Protein AF-A0A6G1RCM1-F1 (afdb_monomer_lite)

Structure (mmCIF, N/CA/C/O backbone):
data_AF-A0A6G1RCM1-F1
#
_entry.id   AF-A0A6G1RCM1-F1
#
loop_
_atom_site.group_PDB
_atom_site.id
_atom_site.type_symbol
_atom_site.label_atom_id
_atom_site.label_alt_id
_atom_site.label_comp_id
_atom_site.label_asym_id
_atom_site.label_entity_id
_atom_site.label_seq_id
_atom_site.pdbx_PDB_ins_code
_atom_site.Cartn_x
_atom_site.Cartn_y
_atom_site.Cartn_z
_atom_site.occupancy
_atom_site.B_iso_or_equiv
_atom_site.auth_seq_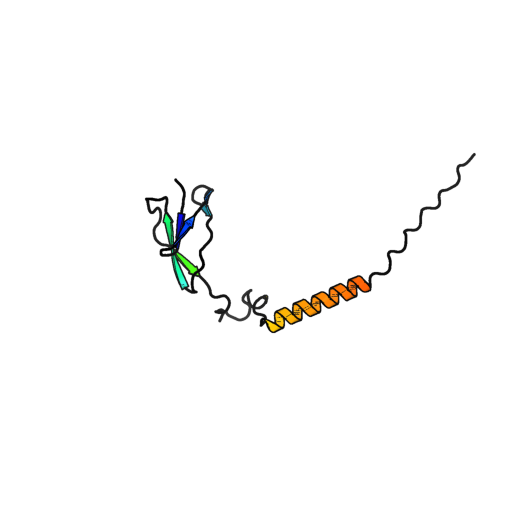id
_atom_site.auth_comp_id
_atom_site.auth_asym_id
_atom_site.auth_atom_id
_atom_site.pdbx_PDB_model_num
ATOM 1 N N . GLY A 1 1 ? -13.419 16.034 -7.489 1.00 68.00 1 GLY A N 1
ATOM 2 C CA . GLY A 1 1 ? -13.195 14.641 -7.919 1.00 68.00 1 GLY A CA 1
ATOM 3 C C . GLY A 1 1 ? -12.587 13.865 -6.772 1.00 68.00 1 GLY A C 1
ATOM 4 O O . GLY A 1 1 ? -11.992 14.492 -5.901 1.00 68.00 1 GLY A O 1
ATOM 5 N N . ALA A 1 2 ? -12.770 12.546 -6.735 1.00 90.38 2 ALA A N 1
ATOM 6 C CA . ALA A 1 2 ? -12.115 11.702 -5.738 1.00 90.38 2 ALA A CA 1
ATOM 7 C C . ALA A 1 2 ? -10.614 11.603 -6.052 1.00 90.38 2 ALA A C 1
ATOM 9 O O . ALA A 1 2 ? -10.241 11.379 -7.205 1.00 90.38 2 ALA A O 1
ATOM 10 N N . TYR A 1 3 ? -9.764 11.793 -5.043 1.00 96.12 3 TYR A N 1
ATOM 11 C CA . TYR A 1 3 ? -8.324 11.612 -5.195 1.00 96.12 3 TYR A CA 1
ATOM 12 C C . TYR A 1 3 ? -7.964 10.134 -5.038 1.00 96.12 3 TYR A C 1
ATOM 14 O O . TYR A 1 3 ? -8.573 9.400 -4.258 1.00 96.12 3 TYR A O 1
ATOM 22 N N . SER A 1 4 ? -6.937 9.705 -5.759 1.00 96.56 4 SER A N 1
ATOM 23 C CA . SER A 1 4 ? -6.352 8.373 -5.639 1.00 96.56 4 SER A CA 1
ATOM 24 C C . SER A 1 4 ? -4.834 8.473 -5.661 1.00 96.56 4 SER A C 1
ATOM 26 O O . SER A 1 4 ? -4.283 9.226 -6.468 1.00 96.56 4 SER A O 1
ATOM 28 N N . CYS A 1 5 ? -4.165 7.681 -4.833 1.00 96.69 5 CYS A N 1
ATOM 29 C CA . CYS A 1 5 ? -2.726 7.470 -4.935 1.00 96.69 5 CYS A CA 1
ATOM 30 C C . CYS A 1 5 ? -2.473 6.176 -5.712 1.00 96.69 5 CYS A C 1
ATOM 32 O O . CYS A 1 5 ? -3.173 5.186 -5.514 1.00 96.69 5 CYS A O 1
ATOM 34 N N . LEU A 1 6 ? -1.499 6.180 -6.613 1.00 96.25 6 LEU A N 1
ATOM 35 C CA . LEU A 1 6 ? -1.036 4.991 -7.313 1.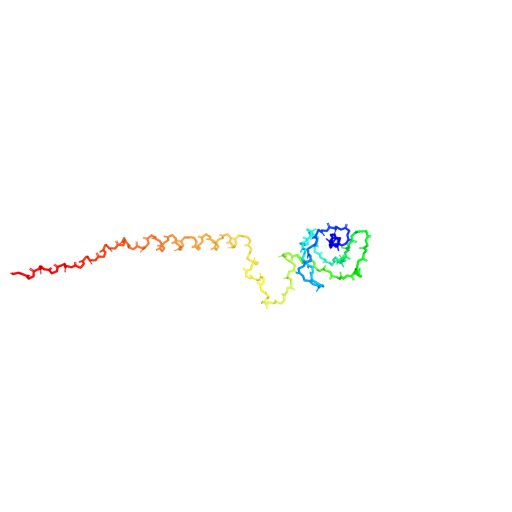00 96.25 6 LEU A CA 1
ATOM 36 C C . LEU A 1 6 ? 0.343 4.619 -6.794 1.00 96.25 6 LEU A C 1
ATOM 38 O O . LEU A 1 6 ? 1.252 5.439 -6.872 1.00 96.25 6 LEU A O 1
ATOM 42 N N . PHE A 1 7 ? 0.480 3.392 -6.307 1.00 96.94 7 PHE A N 1
ATOM 43 C CA . PHE A 1 7 ? 1.757 2.759 -6.004 1.00 96.94 7 PHE A CA 1
ATOM 44 C C . PHE A 1 7 ? 2.043 1.778 -7.144 1.00 96.94 7 PHE A C 1
ATOM 46 O O . PHE A 1 7 ? 1.352 0.767 -7.282 1.00 96.94 7 PHE A O 1
ATOM 53 N N . ASP A 1 8 ? 2.981 2.129 -8.023 1.00 93.75 8 ASP A N 1
ATOM 54 C CA . ASP A 1 8 ? 3.238 1.467 -9.306 1.00 93.75 8 ASP A CA 1
ATOM 55 C C . ASP A 1 8 ? 1.988 1.354 -10.191 1.00 93.75 8 ASP A C 1
ATOM 57 O O . ASP A 1 8 ? 1.649 2.283 -10.928 1.00 93.75 8 ASP A O 1
ATOM 61 N N . ARG A 1 9 ? 1.296 0.210 -10.127 1.00 89.81 9 ARG A N 1
ATOM 62 C CA . ARG A 1 9 ? 0.066 -0.087 -10.881 1.00 89.81 9 ARG A CA 1
ATOM 63 C C . ARG A 1 9 ? -1.165 -0.256 -9.986 1.00 89.81 9 ARG A C 1
ATOM 65 O O . ARG A 1 9 ? -2.256 -0.477 -10.503 1.00 89.81 9 ARG A O 1
ATOM 72 N N . VAL A 1 10 ? -1.008 -0.147 -8.667 1.00 95.19 10 VAL A N 1
ATOM 73 C CA . VAL A 1 10 ? -2.079 -0.355 -7.686 1.00 95.19 10 VAL A CA 1
ATOM 74 C C . VAL A 1 10 ? -2.649 0.992 -7.257 1.00 95.19 10 VAL A C 1
ATOM 76 O O . VAL A 1 10 ? -1.933 1.837 -6.724 1.00 95.19 10 VAL A O 1
ATOM 79 N N . SER A 1 11 ? -3.946 1.197 -7.489 1.00 95.31 11 SER A N 1
ATOM 80 C CA . SER A 1 11 ? -4.654 2.413 -7.084 1.00 95.31 11 SER A CA 1
ATOM 81 C C . SER A 1 11 ? -5.300 2.236 -5.713 1.00 95.31 11 SER A C 1
ATOM 83 O O . SER A 1 11 ? -5.997 1.251 -5.475 1.00 95.31 11 SER A O 1
ATOM 85 N N . VAL A 1 12 ? -5.092 3.209 -4.828 1.00 97.00 12 VAL A N 1
ATOM 86 C CA . VAL A 1 12 ? -5.735 3.289 -3.515 1.00 97.00 12 VAL A CA 1
ATOM 87 C C . VAL A 1 12 ? -6.483 4.616 -3.363 1.00 97.00 12 VAL A C 1
ATOM 89 O O . VAL A 1 12 ? -6.033 5.647 -3.880 1.00 97.00 12 VAL A O 1
ATOM 92 N N . PRO A 1 13 ? -7.625 4.631 -2.656 1.00 96.75 13 PRO A N 1
ATOM 93 C CA . PRO A 1 13 ? -8.358 5.863 -2.396 1.00 96.75 13 PRO A CA 1
ATOM 94 C C . PRO A 1 13 ? -7.536 6.820 -1.522 1.00 96.75 13 PRO A C 1
ATOM 96 O O . PRO A 1 13 ? -6.858 6.402 -0.580 1.00 96.75 13 PRO A O 1
ATOM 99 N N . ALA A 1 14 ? -7.622 8.117 -1.820 1.00 96.94 14 ALA A N 1
ATOM 100 C CA . ALA A 1 14 ? -6.973 9.172 -1.055 1.00 96.94 14 ALA A CA 1
ATOM 101 C C . ALA A 1 14 ? -7.980 10.254 -0.639 1.00 96.94 14 ALA A C 1
ATOM 103 O O . ALA A 1 14 ? -8.850 10.658 -1.410 1.00 96.94 14 ALA A O 1
ATOM 104 N N . ALA A 1 15 ? -7.843 10.746 0.590 1.00 96.12 15 ALA A N 1
ATOM 105 C CA . ALA A 1 15 ? -8.656 11.826 1.135 1.00 96.12 15 ALA A CA 1
ATOM 106 C C . ALA A 1 15 ? -7.840 13.121 1.212 1.00 96.12 15 ALA A C 1
ATOM 108 O O . ALA A 1 15 ? -6.712 13.113 1.704 1.00 96.12 15 ALA A O 1
ATOM 109 N N . LEU A 1 16 ? -8.420 14.236 0.763 1.00 95.31 16 LEU A N 1
ATOM 110 C CA . LEU A 1 16 ? -7.841 15.567 0.945 1.00 95.31 16 LEU A CA 1
ATOM 111 C C . LEU A 1 16 ? -8.058 16.013 2.388 1.00 95.31 16 LEU A C 1
ATOM 113 O O . LEU A 1 16 ? -9.193 16.194 2.816 1.00 95.31 16 LEU A O 1
ATOM 117 N N . VAL A 1 17 ? -6.964 16.163 3.130 1.00 96.75 17 VAL A N 1
ATOM 118 C CA . VAL A 1 17 ? -6.999 16.624 4.524 1.00 96.75 17 VAL A CA 1
ATOM 119 C C . VAL A 1 17 ? -6.936 18.148 4.557 1.00 96.75 17 VAL A C 1
ATOM 121 O O . VAL A 1 17 ? -7.695 18.788 5.277 1.00 96.75 17 VAL A O 1
ATOM 124 N N . GLN A 1 18 ? -6.042 18.720 3.750 1.00 96.19 18 GLN A N 1
ATOM 125 C CA . GLN A 1 18 ? -5.827 20.157 3.575 1.00 96.19 18 GLN A CA 1
ATOM 126 C C . GLN A 1 18 ? -5.341 20.421 2.141 1.00 96.19 18 GLN A C 1
ATOM 128 O O . GLN A 1 18 ? -4.913 19.477 1.470 1.00 96.19 18 GLN A O 1
ATOM 133 N N . PRO A 1 19 ? -5.371 21.669 1.640 1.00 93.00 19 PRO A N 1
ATOM 134 C CA . PRO A 1 19 ? -4.787 22.000 0.343 1.00 93.00 19 PRO A CA 1
ATOM 135 C C . PRO A 1 19 ? -3.338 21.500 0.234 1.00 93.00 19 PRO A C 1
ATOM 137 O O . PRO A 1 19 ? -2.483 21.868 1.031 1.00 93.00 19 PRO A O 1
ATOM 140 N N . GLY A 1 20 ? -3.074 20.621 -0.736 1.00 91.50 20 GLY A N 1
ATOM 141 C CA . GLY A 1 20 ? -1.754 20.011 -0.941 1.00 91.50 20 GLY A CA 1
ATOM 142 C C . GLY A 1 20 ? -1.434 18.794 -0.061 1.00 91.50 20 GLY A C 1
ATOM 143 O O . GLY A 1 20 ? -0.397 18.173 -0.269 1.00 91.50 20 GLY A O 1
ATOM 144 N N . VAL A 1 21 ? -2.314 18.401 0.868 1.00 95.75 21 VAL A N 1
ATOM 145 C CA . VAL A 1 21 ? -2.093 17.269 1.783 1.00 95.75 21 VAL A CA 1
ATOM 146 C C . VAL A 1 21 ? -3.141 16.180 1.562 1.00 95.75 21 VAL A C 1
ATOM 148 O O . VAL A 1 21 ? -4.328 16.362 1.850 1.00 95.75 21 VAL A O 1
ATOM 151 N N . LEU A 1 22 ? -2.686 15.014 1.095 1.00 96.50 22 LEU A N 1
ATOM 152 C CA . LEU A 1 22 ? -3.506 13.817 0.909 1.00 96.50 22 LEU A CA 1
ATOM 153 C C . LEU A 1 22 ? -3.162 12.748 1.947 1.00 96.50 22 LEU A C 1
ATOM 155 O O . LEU A 1 22 ? -1.995 12.504 2.240 1.00 96.50 22 LEU A O 1
ATOM 159 N N . ARG A 1 23 ? -4.189 12.061 2.450 1.00 97.25 23 ARG A N 1
ATOM 160 C CA . ARG A 1 23 ? -4.059 10.856 3.273 1.00 97.25 23 ARG A CA 1
ATOM 161 C C . ARG A 1 23 ? -4.482 9.638 2.462 1.00 97.25 23 ARG A C 1
ATOM 163 O O . ARG A 1 23 ? -5.591 9.614 1.933 1.00 97.25 23 ARG A O 1
ATOM 170 N N . CYS A 1 24 ? -3.634 8.619 2.416 1.00 96.50 24 CYS A N 1
ATOM 171 C CA . CYS A 1 24 ? -3.931 7.310 1.837 1.00 96.50 24 CYS A CA 1
ATOM 172 C C . CYS A 1 24 ? -3.232 6.216 2.653 1.00 96.50 24 CYS A C 1
ATOM 174 O O . CYS A 1 24 ? -2.373 6.517 3.483 1.00 96.50 24 CYS A O 1
ATOM 176 N N . TYR A 1 25 ? -3.605 4.963 2.413 1.00 96.56 25 TYR A N 1
ATOM 177 C CA . TYR A 1 25 ? -2.946 3.801 3.000 1.00 96.56 25 TYR A CA 1
ATOM 178 C C . TYR A 1 25 ? -2.245 3.033 1.890 1.00 96.56 25 TYR A C 1
ATOM 180 O O . TYR A 1 25 ? -2.862 2.736 0.865 1.00 96.56 25 TYR A O 1
ATOM 188 N N . CYS A 1 26 ? -0.956 2.760 2.075 1.00 94.94 26 CYS A N 1
ATOM 189 C CA . CYS A 1 26 ? -0.194 1.992 1.105 1.00 94.94 26 CYS A CA 1
ATOM 190 C C . CYS A 1 26 ? -0.720 0.545 1.027 1.00 94.94 26 CYS A C 1
ATOM 192 O O . CYS A 1 26 ? -1.094 -0.031 2.054 1.00 94.94 26 CYS A O 1
ATOM 194 N N . PRO A 1 27 ? -0.787 -0.046 -0.179 1.00 95.94 27 PRO A N 1
ATOM 195 C CA . PRO A 1 27 ? -1.096 -1.461 -0.333 1.00 95.94 27 PRO A CA 1
ATOM 196 C C . PRO A 1 27 ? 0.089 -2.342 0.115 1.00 95.94 27 PRO A C 1
ATOM 198 O O . PRO A 1 27 ? 1.214 -1.853 0.229 1.00 95.94 27 PRO A O 1
ATOM 201 N N . PRO A 1 28 ? -0.126 -3.650 0.336 1.00 93.19 28 PRO A N 1
ATOM 202 C CA . PRO A 1 28 ? 0.967 -4.604 0.509 1.00 93.19 28 PRO A CA 1
ATOM 203 C C . PRO A 1 28 ? 1.888 -4.635 -0.722 1.00 93.19 28 PRO A C 1
ATOM 205 O O . PRO A 1 28 ? 1.405 -4.663 -1.855 1.00 93.19 28 PRO A O 1
ATOM 208 N N . HIS A 1 29 ? 3.202 -4.648 -0.498 1.00 91.50 29 HIS A N 1
ATOM 209 C CA . HIS A 1 29 ? 4.230 -4.684 -1.539 1.00 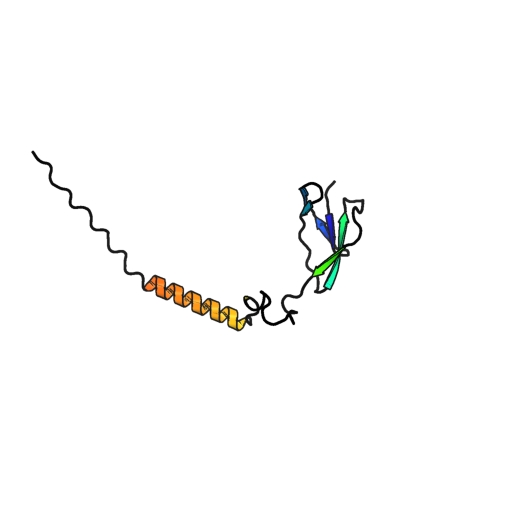91.50 29 HIS A CA 1
ATOM 210 C C . HIS A 1 29 ? 5.493 -5.373 -0.996 1.00 91.50 29 HIS A C 1
ATOM 212 O O . HIS A 1 29 ? 5.757 -5.320 0.208 1.00 91.50 29 HIS A O 1
ATOM 218 N N . GLU A 1 30 ? 6.273 -6.003 -1.874 1.00 89.12 30 GLU A N 1
ATOM 219 C CA . GLU A 1 30 ? 7.588 -6.559 -1.531 1.00 89.12 30 GLU A CA 1
ATOM 220 C C . GLU A 1 30 ? 8.569 -5.454 -1.105 1.00 89.12 30 GLU A C 1
ATOM 222 O O . GLU A 1 30 ? 8.379 -4.274 -1.413 1.00 89.12 30 GLU A O 1
ATOM 227 N N . ALA A 1 31 ? 9.646 -5.805 -0.402 1.00 90.94 31 ALA A N 1
ATOM 228 C CA . ALA A 1 31 ? 10.661 -4.811 -0.060 1.00 90.94 31 ALA A CA 1
ATOM 229 C C . ALA A 1 31 ? 11.311 -4.228 -1.328 1.00 90.94 31 ALA A C 1
ATOM 231 O O . ALA A 1 31 ? 11.701 -4.963 -2.233 1.00 90.94 31 ALA A O 1
ATOM 232 N N . GLY A 1 32 ? 11.421 -2.902 -1.398 1.00 92.31 32 GLY A N 1
ATOM 233 C CA . GLY A 1 32 ? 11.901 -2.195 -2.582 1.00 92.31 32 GLY A CA 1
ATOM 234 C C . GLY A 1 32 ? 11.330 -0.786 -2.706 1.00 92.31 32 GLY A C 1
ATOM 235 O O . GLY A 1 32 ? 10.710 -0.263 -1.784 1.00 92.31 32 GLY A O 1
ATOM 236 N N . VAL A 1 33 ? 11.543 -0.155 -3.860 1.00 95.19 33 VAL A N 1
ATOM 237 C CA . VAL A 1 33 ? 11.038 1.193 -4.150 1.00 95.19 33 VAL A CA 1
ATOM 238 C C . VAL A 1 33 ? 9.913 1.106 -5.177 1.00 95.19 33 VAL A C 1
ATOM 240 O O . VAL A 1 33 ? 10.130 0.619 -6.283 1.00 95.19 33 VAL A O 1
ATOM 243 N N . ALA A 1 34 ? 8.740 1.616 -4.814 1.00 96.06 34 ALA A N 1
ATOM 244 C CA . ALA A 1 34 ? 7.577 1.770 -5.679 1.00 96.06 34 ALA A CA 1
ATOM 245 C C . ALA A 1 34 ? 7.474 3.205 -6.217 1.00 96.06 34 ALA A C 1
ATOM 247 O O . ALA A 1 34 ? 7.847 4.172 -5.546 1.00 96.06 34 ALA A O 1
ATOM 248 N N . ALA A 1 35 ? 6.916 3.371 -7.412 1.00 96.81 35 ALA A N 1
ATOM 249 C CA . ALA A 1 35 ? 6.604 4.675 -7.981 1.00 96.81 35 ALA A CA 1
ATOM 250 C C . ALA A 1 35 ? 5.248 5.186 -7.462 1.00 96.81 35 ALA A C 1
ATOM 252 O O . ALA A 1 35 ? 4.192 4.737 -7.908 1.00 96.81 35 ALA A O 1
ATOM 253 N N . LEU A 1 36 ? 5.267 6.168 -6.560 1.00 97.38 36 LEU A N 1
ATOM 254 C CA . LEU A 1 36 ? 4.083 6.852 -6.044 1.00 97.38 36 LEU A CA 1
ATOM 255 C C . LEU A 1 36 ? 3.645 7.990 -6.972 1.00 97.38 36 LEU A C 1
ATOM 257 O O . LEU A 1 36 ? 4.436 8.864 -7.332 1.00 97.38 36 LEU A O 1
ATOM 261 N N . ARG A 1 37 ? 2.360 8.018 -7.325 1.00 96.88 37 ARG A N 1
ATOM 262 C CA . ARG A 1 37 ? 1.724 9.114 -8.066 1.00 96.88 37 ARG A CA 1
ATOM 263 C C . ARG A 1 37 ? 0.390 9.499 -7.448 1.00 96.88 37 ARG A C 1
ATOM 265 O O . ARG A 1 37 ? -0.303 8.665 -6.880 1.00 96.88 37 ARG A O 1
ATOM 272 N N . VAL A 1 38 ? -0.009 10.750 -7.628 1.00 96.62 38 VAL A N 1
ATOM 273 C CA . VAL A 1 38 ? -1.331 11.255 -7.260 1.00 96.62 38 VAL A CA 1
ATOM 274 C C . VAL A 1 38 ? -2.151 11.455 -8.526 1.00 96.62 38 VAL A C 1
ATOM 276 O O . VAL A 1 38 ? -1.690 12.066 -9.490 1.00 96.62 38 VAL A O 1
ATOM 279 N N . ALA A 1 39 ? -3.392 10.987 -8.507 1.00 95.31 39 ALA A N 1
ATOM 280 C CA . ALA A 1 39 ? -4.357 11.168 -9.577 1.00 95.31 39 ALA A CA 1
ATOM 281 C C . ALA A 1 39 ? -5.704 11.657 -9.030 1.00 95.31 39 ALA A C 1
ATOM 283 O O . ALA A 1 39 ? -6.060 11.438 -7.873 1.00 95.31 39 ALA A O 1
ATOM 284 N N . CYS A 1 40 ? -6.459 12.318 -9.896 1.00 93.56 40 CYS A N 1
ATOM 285 C CA . CYS A 1 40 ? -7.883 12.576 -9.743 1.00 93.56 40 CYS A CA 1
ATOM 286 C C . CYS A 1 40 ? -8.510 12.046 -11.035 1.00 93.56 40 CYS A C 1
ATOM 288 O O . CYS A 1 40 ? -8.500 12.764 -12.043 1.00 93.56 40 CYS A O 1
ATOM 290 N N . PRO A 1 41 ? -8.910 10.757 -11.065 1.00 86.12 41 PRO A N 1
ATOM 291 C CA . PRO A 1 41 ? -9.309 10.084 -12.290 1.00 86.12 41 PRO A CA 1
ATOM 292 C C . PRO A 1 41 ? -10.345 10.889 -13.085 1.00 86.12 41 PRO A C 1
ATOM 294 O O . PRO A 1 41 ? -11.285 11.427 -12.494 1.00 86.12 41 PRO A O 1
ATOM 297 N N . PRO A 1 42 ? -10.166 11.000 -14.415 1.00 86.50 42 PRO A N 1
ATOM 298 C CA . PRO A 1 42 ? -9.204 10.261 -15.249 1.00 86.50 42 PRO A CA 1
ATOM 299 C C . PRO A 1 42 ? -7.794 10.888 -15.364 1.00 86.50 42 PRO A C 1
ATOM 301 O O . PRO A 1 42 ? -6.978 10.412 -16.148 1.00 86.50 42 PRO A O 1
ATOM 304 N N . ARG A 1 43 ? -7.474 11.957 -14.620 1.00 90.31 43 ARG A N 1
ATOM 305 C CA . ARG A 1 43 ? -6.229 12.729 -14.786 1.00 90.31 43 ARG A CA 1
ATOM 306 C C . ARG A 1 43 ? -5.144 12.354 -13.768 1.00 90.31 43 ARG A C 1
ATOM 308 O O . ARG A 1 43 ? -5.396 12.312 -12.565 1.00 90.31 43 ARG A O 1
ATOM 315 N N . MET A 1 44 ? -3.904 12.204 -14.241 1.00 92.50 44 MET A N 1
ATOM 316 C CA . MET A 1 44 ? -2.709 12.154 -13.387 1.00 92.50 44 MET A CA 1
ATOM 317 C C . MET A 1 44 ? -2.319 13.571 -12.944 1.00 92.50 44 MET A C 1
ATOM 319 O O . MET A 1 44 ? -2.189 14.464 -13.783 1.00 92.50 44 MET A O 1
ATOM 323 N N . LEU A 1 45 ? -2.161 13.790 -11.639 1.00 92.56 45 LEU A N 1
ATOM 324 C CA . LEU A 1 45 ? -1.886 15.111 -11.063 1.00 92.56 45 LEU A CA 1
ATOM 325 C C . LEU A 1 45 ? -0.407 15.339 -10.745 1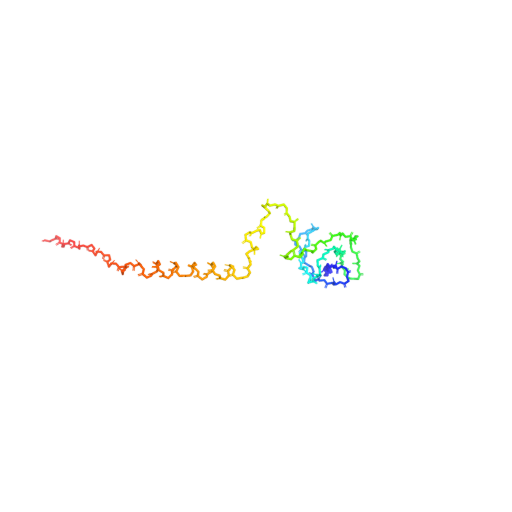.00 92.56 45 LEU A C 1
ATOM 327 O O . LEU A 1 45 ? 0.029 16.486 -10.766 1.00 92.56 45 LEU A O 1
ATOM 331 N N . SER A 1 46 ? 0.356 14.281 -10.459 1.00 93.62 46 SER A N 1
ATOM 332 C CA . SER A 1 46 ? 1.776 14.389 -10.107 1.00 93.62 46 SER A CA 1
ATOM 333 C C . SER A 1 46 ? 2.682 13.565 -11.022 1.00 93.62 46 SER A C 1
ATOM 335 O O . SER A 1 46 ? 2.265 12.574 -11.628 1.00 93.62 46 SER A O 1
ATOM 337 N N . ALA A 1 47 ? 3.961 13.947 -11.062 1.00 94.31 47 ALA A N 1
ATOM 338 C CA . ALA A 1 47 ? 5.029 13.057 -11.504 1.00 94.31 47 ALA A CA 1
ATOM 339 C C . ALA A 1 47 ? 5.191 11.872 -10.530 1.00 94.31 47 ALA A C 1
ATOM 341 O O . ALA A 1 47 ? 4.620 11.869 -9.434 1.00 94.31 47 ALA A O 1
ATOM 342 N N . ALA A 1 48 ? 5.963 10.866 -10.946 1.00 95.19 48 ALA A N 1
ATOM 343 C CA . ALA A 1 48 ? 6.340 9.758 -10.077 1.00 95.19 48 ALA A CA 1
ATOM 344 C C . ALA A 1 48 ? 7.342 10.219 -9.014 1.00 95.19 48 ALA A C 1
ATOM 346 O O . ALA A 1 48 ? 8.351 10.837 -9.348 1.00 95.19 48 ALA A O 1
ATOM 347 N N . ALA A 1 49 ? 7.070 9.875 -7.760 1.00 96.44 49 ALA A N 1
ATOM 348 C CA . ALA A 1 49 ? 7.987 10.010 -6.638 1.00 96.44 49 ALA A CA 1
ATOM 349 C C . ALA A 1 49 ? 8.349 8.615 -6.099 1.00 96.44 49 ALA A C 1
ATOM 351 O O . ALA A 1 49 ? 7.500 7.724 -6.122 1.00 96.44 49 ALA A O 1
ATOM 352 N N . PRO A 1 50 ? 9.581 8.387 -5.622 1.00 96.56 50 PRO A N 1
ATOM 353 C CA . PRO A 1 50 ? 9.951 7.112 -5.020 1.00 96.56 50 PRO A CA 1
ATOM 354 C C . PRO A 1 50 ? 9.272 6.930 -3.654 1.00 96.56 50 PRO A C 1
ATOM 356 O O . PRO A 1 50 ? 9.242 7.852 -2.840 1.00 96.56 50 PRO A O 1
ATOM 359 N N . PHE A 1 51 ? 8.757 5.731 -3.392 1.00 96.31 51 PHE A N 1
ATOM 360 C CA . PHE A 1 51 ? 8.209 5.311 -2.104 1.00 96.31 51 PHE A CA 1
ATOM 361 C C . PHE A 1 51 ? 8.846 3.987 -1.679 1.00 96.31 51 PHE A C 1
ATOM 363 O O . PHE A 1 51 ? 8.776 3.005 -2.410 1.00 96.31 51 PHE A O 1
ATOM 370 N N . GLU A 1 52 ? 9.474 3.947 -0.507 1.00 96.31 52 GLU A N 1
ATOM 371 C CA . GLU A 1 52 ? 10.236 2.784 -0.046 1.00 96.31 52 GLU A CA 1
ATOM 372 C C . GLU A 1 52 ? 9.390 1.857 0.840 1.00 96.31 52 GLU A C 1
ATOM 374 O O . GLU A 1 52 ? 8.873 2.264 1.881 1.00 96.31 52 GLU A O 1
ATOM 379 N N . TYR A 1 53 ? 9.305 0.587 0.451 1.00 93.94 53 TYR A N 1
ATOM 380 C CA . TYR A 1 53 ? 8.830 -0.517 1.276 1.00 93.94 53 TYR A CA 1
ATOM 381 C C . TYR A 1 53 ? 10.026 -1.237 1.891 1.00 93.94 53 TYR A C 1
ATOM 383 O O . TYR A 1 53 ? 10.897 -1.741 1.182 1.00 93.94 53 TYR A O 1
ATOM 391 N N . ARG A 1 54 ? 10.063 -1.321 3.221 1.00 87.75 54 ARG A N 1
ATOM 392 C CA . ARG A 1 54 ? 11.141 -1.999 3.951 1.00 87.75 54 ARG A CA 1
ATOM 393 C C . ARG A 1 54 ? 10.677 -3.351 4.473 1.00 87.75 54 ARG A C 1
ATOM 395 O O . ARG A 1 54 ? 9.608 -3.454 5.073 1.00 87.75 54 ARG A O 1
ATOM 402 N N . ALA A 1 55 ? 11.504 -4.380 4.282 1.00 80.25 55 ALA A N 1
ATOM 403 C CA . ALA A 1 55 ? 11.290 -5.682 4.905 1.00 80.25 55 ALA A CA 1
ATOM 404 C C . ALA A 1 55 ? 11.386 -5.562 6.431 1.00 80.25 55 ALA A C 1
ATOM 406 O O . ALA A 1 55 ? 12.265 -4.876 6.953 1.00 80.25 55 ALA A O 1
ATOM 407 N N . ARG A 1 56 ? 10.542 -6.309 7.150 1.00 67.38 56 ARG A N 1
ATOM 408 C CA . ARG A 1 56 ? 10.551 -6.357 8.624 1.00 67.38 56 ARG A CA 1
ATOM 409 C C . ARG A 1 56 ? 11.798 -7.035 9.224 1.00 67.38 56 ARG A C 1
ATOM 411 O O . ARG A 1 56 ? 11.956 -6.982 10.433 1.00 67.38 56 ARG A O 1
ATOM 418 N N . GLY A 1 57 ? 12.676 -7.630 8.408 1.00 56.97 57 GLY A N 1
ATOM 419 C CA . GLY A 1 57 ? 13.890 -8.337 8.855 1.00 56.97 57 GLY A CA 1
ATOM 420 C C . GLY A 1 57 ? 15.173 -7.997 8.085 1.00 56.97 57 GLY A C 1
ATOM 421 O O . GLY A 1 57 ? 16.176 -8.676 8.252 1.00 56.97 57 GLY A O 1
ATOM 422 N N . GLY A 1 58 ? 15.158 -6.971 7.227 1.00 50.28 58 GLY A N 1
ATOM 423 C CA . GLY A 1 58 ? 16.312 -6.579 6.401 1.00 50.28 58 GLY A CA 1
ATOM 424 C C . GLY A 1 58 ? 17.229 -5.534 7.042 1.00 50.28 58 GLY A C 1
ATOM 425 O O . GLY A 1 58 ? 17.997 -4.885 6.336 1.00 50.28 58 GLY A O 1
ATOM 426 N N . ALA A 1 59 ? 17.123 -5.308 8.352 1.00 49.47 59 ALA A N 1
ATOM 427 C CA . ALA A 1 59 ? 17.999 -4.388 9.061 1.00 49.47 59 ALA A CA 1
ATOM 428 C C . ALA A 1 59 ? 19.352 -5.056 9.354 1.00 49.47 59 ALA A C 1
ATOM 430 O O . ALA A 1 59 ? 19.649 -5.417 10.483 1.00 49.47 59 ALA A O 1
ATOM 431 N N . THR A 1 60 ? 20.234 -5.113 8.357 1.00 51.41 60 THR A N 1
ATOM 432 C CA . THR A 1 60 ? 21.670 -4.895 8.605 1.00 51.41 60 THR A CA 1
ATOM 433 C C . THR A 1 60 ? 21.902 -3.394 8.809 1.00 51.41 60 THR A C 1
ATOM 435 O O . THR A 1 60 ? 22.607 -2.742 8.041 1.00 51.41 60 THR A O 1
ATOM 438 N N . GLY A 1 61 ? 21.203 -2.810 9.786 1.00 51.06 61 GLY A N 1
ATOM 439 C CA . GLY A 1 61 ? 21.448 -1.448 10.246 1.00 51.06 61 GLY A CA 1
ATOM 440 C C . GLY A 1 61 ? 22.585 -1.443 11.272 1.00 51.06 61 GLY A C 1
ATOM 441 O O . GLY A 1 61 ? 22.859 -2.481 11.874 1.00 51.06 61 GLY A O 1
ATOM 442 N N . PRO A 1 62 ? 23.270 -0.306 11.476 1.00 50.38 62 PR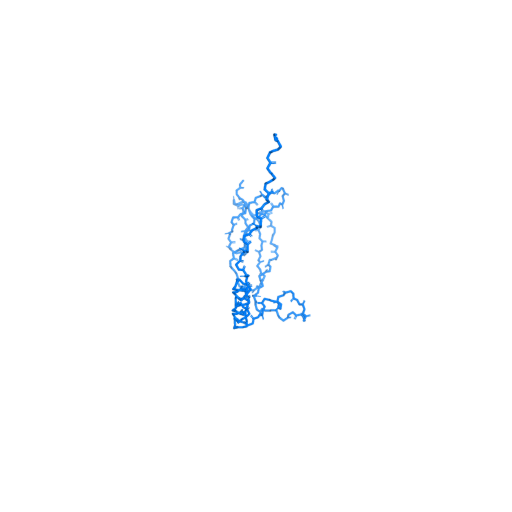O A N 1
ATOM 443 C CA . PRO A 1 62 ? 24.281 -0.191 12.523 1.00 50.38 62 PRO A CA 1
ATOM 444 C C . PRO A 1 62 ? 23.676 -0.520 13.902 1.00 50.38 62 PRO A C 1
ATOM 446 O O . PRO A 1 62 ? 22.480 -0.285 14.108 1.00 50.38 62 PRO A O 1
ATOM 449 N N . PRO A 1 63 ? 24.485 -1.042 14.846 1.00 46.91 63 PRO A N 1
ATOM 450 C CA . PRO A 1 63 ? 24.009 -1.406 16.179 1.00 46.91 63 PRO A CA 1
ATOM 451 C C . PRO A 1 63 ? 23.364 -0.183 16.847 1.00 46.91 63 PRO A C 1
ATOM 453 O O . PRO A 1 63 ? 23.998 0.869 16.944 1.00 46.91 63 PRO A O 1
ATOM 456 N N . GLY A 1 64 ? 22.102 -0.305 17.276 1.00 51.22 64 GLY A N 1
ATOM 457 C CA . GLY A 1 64 ? 21.366 0.767 17.958 1.00 51.22 64 GLY A CA 1
ATOM 458 C C . GLY A 1 64 ? 20.220 1.416 17.173 1.00 51.22 64 GLY A C 1
ATOM 459 O O . GLY A 1 64 ? 19.688 2.436 17.616 1.00 51.22 64 GLY A O 1
ATOM 460 N N . SER A 1 65 ? 19.799 0.860 16.032 1.00 53.66 65 SER A N 1
ATOM 461 C CA . SER A 1 65 ? 18.555 1.307 15.394 1.00 53.66 65 SER A CA 1
ATOM 462 C C . SER A 1 65 ? 17.335 0.779 16.165 1.00 53.66 65 SER A C 1
ATOM 464 O O . SER A 1 65 ? 17.312 -0.357 16.624 1.00 53.66 65 SER A O 1
ATOM 466 N N . GLN A 1 66 ? 16.310 1.619 16.300 1.00 52.56 66 GLN A N 1
ATOM 467 C CA . GLN A 1 66 ? 15.081 1.456 17.096 1.00 52.56 66 GLN A CA 1
ATOM 468 C C . GLN A 1 66 ? 14.347 0.094 16.987 1.00 52.56 66 GLN A C 1
ATOM 470 O O . GLN A 1 66 ? 13.455 -0.180 17.788 1.00 52.56 66 GLN A O 1
ATOM 475 N N . LEU A 1 67 ? 14.689 -0.749 16.008 1.00 52.34 67 LEU A N 1
ATOM 476 C CA . LEU A 1 67 ? 14.074 -2.053 15.769 1.00 52.34 67 LEU A CA 1
ATOM 477 C C . LEU A 1 67 ? 14.686 -3.212 16.564 1.00 52.34 67 LEU A C 1
ATOM 479 O O . LEU A 1 67 ? 14.020 -4.239 16.648 1.00 52.34 67 LEU A O 1
ATOM 483 N N . ASP A 1 68 ? 15.858 -3.051 17.192 1.00 52.56 68 ASP A N 1
ATOM 484 C CA . ASP A 1 68 ? 16.458 -4.112 18.026 1.00 52.56 68 ASP A CA 1
ATOM 485 C C . ASP A 1 68 ? 15.534 -4.519 19.196 1.00 52.56 68 ASP A C 1
ATOM 487 O O . ASP A 1 68 ? 15.476 -5.676 19.603 1.00 52.56 68 ASP A O 1
ATOM 491 N N . TRP A 1 69 ? 14.720 -3.574 19.687 1.00 47.22 69 TRP A N 1
ATOM 492 C CA . TRP A 1 69 ? 13.676 -3.814 20.695 1.00 47.22 69 TRP A CA 1
ATOM 493 C C . TRP A 1 69 ? 12.502 -4.670 20.199 1.00 47.22 69 TRP A C 1
ATOM 495 O O . TRP A 1 69 ? 11.763 -5.220 21.013 1.00 47.22 69 TRP A O 1
ATOM 505 N N . LEU A 1 70 ? 12.287 -4.740 18.882 1.00 50.19 70 LEU A N 1
ATOM 506 C CA . LEU A 1 70 ? 11.204 -5.501 18.249 1.00 50.19 70 LEU A CA 1
ATOM 507 C C . LEU A 1 70 ? 11.710 -6.761 17.540 1.00 50.19 70 LEU A C 1
ATOM 509 O O . LEU A 1 70 ? 10.907 -7.637 17.232 1.00 50.19 70 LEU A O 1
ATOM 513 N N . SER A 1 71 ? 13.013 -6.867 17.289 1.00 55.97 71 SER A N 1
ATOM 514 C CA . SER A 1 71 ? 13.670 -8.052 16.741 1.00 55.97 71 SER A CA 1
ATOM 515 C C . SER A 1 71 ? 14.114 -9.014 17.843 1.00 55.97 71 SER A C 1
ATOM 517 O O . SER A 1 71 ? 15.207 -9.578 17.783 1.00 55.97 71 SER A O 1
ATOM 519 N N . LEU A 1 72 ? 13.281 -9.215 18.866 1.00 57.62 72 LEU A N 1
ATOM 520 C CA . LEU A 1 72 ? 13.389 -10.448 19.631 1.00 57.62 72 LEU A CA 1
ATOM 521 C C . LEU A 1 72 ? 13.017 -11.583 18.681 1.00 57.62 72 LEU A C 1
ATOM 523 O O . LEU A 1 72 ? 12.010 -11.496 17.974 1.00 57.62 72 LEU A O 1
ATOM 527 N N . ASP A 1 73 ? 13.822 -12.643 18.667 1.00 75.12 73 ASP A N 1
ATOM 528 C CA . ASP A 1 73 ? 13.390 -13.900 18.070 1.00 75.12 73 ASP A CA 1
ATOM 529 C C . ASP A 1 73 ? 11.986 -14.233 18.604 1.00 75.12 73 ASP A C 1
ATOM 531 O O . ASP A 1 73 ? 11.676 -13.966 19.771 1.00 75.12 73 ASP A O 1
ATOM 535 N N . GLU A 1 74 ? 11.108 -14.765 17.755 1.00 78.62 74 GLU A N 1
ATOM 536 C CA . GLU A 1 74 ? 9.705 -14.999 18.111 1.00 78.62 74 GLU A CA 1
ATOM 537 C C . GLU A 1 74 ? 9.573 -15.812 19.413 1.00 78.62 74 GLU A C 1
ATOM 539 O O . GLU A 1 74 ? 8.654 -15.592 20.207 1.00 78.62 74 GLU A O 1
ATOM 544 N N . THR A 1 75 ? 10.533 -16.705 19.678 1.00 79.75 75 THR A N 1
ATOM 545 C CA . THR A 1 75 ? 10.614 -17.468 20.926 1.00 79.75 75 THR A CA 1
ATOM 546 C C . THR A 1 75 ? 10.935 -16.590 22.137 1.00 79.75 75 THR A C 1
ATOM 548 O O . THR A 1 75 ? 10.284 -16.721 23.171 1.00 79.75 75 THR A O 1
ATOM 551 N N . GLN A 1 76 ? 11.866 -15.645 22.010 1.00 81.44 76 GLN A N 1
ATOM 552 C CA . GLN A 1 76 ? 12.256 -14.723 23.078 1.00 81.44 76 GLN A CA 1
ATOM 553 C C . GLN A 1 76 ? 11.123 -13.760 23.428 1.00 81.44 76 GLN A C 1
ATOM 555 O O . GLN A 1 76 ? 10.822 -13.573 24.603 1.00 81.44 76 GLN A O 1
ATOM 560 N N . PHE A 1 77 ? 10.430 -13.215 22.422 1.00 84.56 77 PHE A N 1
ATOM 561 C CA . PHE A 1 77 ? 9.272 -12.355 22.666 1.00 84.56 77 PHE A CA 1
ATOM 562 C C . PHE A 1 77 ? 8.175 -13.103 23.432 1.00 84.56 77 PHE A C 1
ATOM 564 O O . PHE A 1 77 ? 7.655 -12.596 24.426 1.00 84.56 77 PHE A O 1
ATOM 571 N N . ARG A 1 78 ? 7.859 -14.338 23.013 1.00 87.38 78 ARG A N 1
ATOM 572 C CA . ARG A 1 78 ? 6.892 -15.197 23.712 1.00 87.38 78 ARG A CA 1
ATOM 573 C C . ARG A 1 78 ? 7.290 -15.419 25.170 1.00 87.38 78 ARG A C 1
ATOM 575 O O . ARG A 1 78 ? 6.448 -15.242 26.046 1.00 87.38 78 ARG A O 1
ATOM 582 N N . LEU A 1 79 ? 8.555 -15.750 25.434 1.00 90.31 79 LEU A N 1
ATOM 583 C CA . LEU A 1 79 ? 9.060 -15.954 26.795 1.00 90.31 79 LEU A CA 1
ATOM 584 C C . LEU A 1 79 ? 8.973 -14.675 27.643 1.00 90.31 79 LEU A C 1
ATOM 586 O O . LEU A 1 79 ? 8.485 -14.733 28.768 1.00 90.31 79 LEU A O 1
ATOM 590 N N . SER A 1 80 ? 9.346 -13.512 27.099 1.00 87.81 80 SER A N 1
ATOM 591 C CA . SER A 1 80 ? 9.261 -12.231 27.819 1.00 87.81 80 SER A CA 1
ATOM 592 C C . SER A 1 80 ? 7.823 -11.815 28.151 1.00 87.81 80 SER A C 1
ATOM 594 O O . SER A 1 80 ? 7.582 -11.192 29.186 1.00 87.81 80 SER A O 1
ATOM 596 N N . ILE A 1 81 ? 6.854 -12.136 27.286 1.00 93.25 81 ILE A N 1
ATOM 597 C CA . ILE A 1 81 ? 5.433 -11.900 27.576 1.00 93.25 81 ILE A CA 1
ATOM 598 C C . ILE A 1 81 ? 4.959 -12.812 28.711 1.00 93.25 81 ILE A C 1
ATOM 600 O O . ILE A 1 81 ? 4.294 -12.326 29.623 1.00 93.25 81 ILE A O 1
ATOM 604 N N . LEU A 1 82 ? 5.325 -14.098 28.688 1.00 94.81 82 LEU A N 1
ATOM 605 C CA . LEU A 1 82 ? 4.960 -15.053 29.739 1.00 94.81 82 LEU A CA 1
ATOM 606 C C . LEU A 1 82 ? 5.508 -14.632 31.111 1.00 94.81 82 LEU A C 1
ATOM 608 O O . LEU A 1 82 ? 4.742 -14.551 32.067 1.00 94.81 82 LEU A O 1
ATOM 612 N N . GLU A 1 83 ? 6.790 -14.270 31.189 1.00 94.75 83 GLU A N 1
ATOM 613 C CA . GLU A 1 83 ? 7.433 -13.819 32.433 1.00 94.75 83 GLU A CA 1
ATOM 614 C C . GLU A 1 83 ? 6.750 -12.570 33.019 1.00 94.75 83 GLU A C 1
ATOM 616 O O . GLU A 1 83 ? 6.480 -12.482 34.219 1.00 94.75 83 GLU A O 1
ATOM 621 N N . ARG A 1 84 ? 6.415 -11.589 32.170 1.00 94.56 84 ARG A N 1
ATOM 622 C CA . ARG A 1 84 ? 5.712 -10.382 32.628 1.00 94.56 84 ARG A CA 1
ATOM 623 C C . ARG A 1 84 ? 4.305 -10.675 33.137 1.00 94.56 84 ARG A C 1
ATOM 625 O O . ARG A 1 84 ? 3.868 -10.013 34.079 1.00 94.56 84 ARG A O 1
ATOM 632 N N . LEU A 1 85 ? 3.588 -11.613 32.519 1.00 96.19 85 LEU A N 1
ATOM 633 C CA . LEU A 1 85 ? 2.258 -12.011 32.981 1.00 96.19 85 LEU A CA 1
ATOM 634 C C . LEU A 1 85 ? 2.337 -12.665 34.369 1.00 96.19 85 LEU A C 1
ATOM 636 O O . LEU A 1 85 ? 1.598 -12.254 35.260 1.00 96.19 85 LEU A O 1
ATOM 640 N N . GLU A 1 86 ? 3.304 -13.555 34.596 1.00 94.69 86 GLU A N 1
ATOM 641 C CA . GLU A 1 86 ? 3.549 -14.183 35.905 1.00 94.69 86 GLU A CA 1
ATOM 642 C C . GLU A 1 86 ? 3.873 -13.147 37.002 1.00 94.69 86 GLU A C 1
ATOM 644 O O . GLU A 1 86 ? 3.353 -13.199 38.123 1.00 94.69 86 GLU A O 1
ATOM 649 N N . GLN A 1 87 ? 4.684 -12.135 36.679 1.00 92.56 87 GLN A N 1
ATOM 650 C CA . GLN A 1 87 ? 4.984 -11.038 37.607 1.00 92.56 87 GLN A CA 1
ATOM 651 C C . GLN A 1 87 ? 3.739 -10.218 37.971 1.00 92.56 87 GLN A C 1
ATOM 653 O O . GLN A 1 87 ? 3.596 -9.786 39.119 1.00 92.56 87 GLN A O 1
ATOM 658 N N . LEU A 1 88 ? 2.832 -9.981 37.019 1.00 92.81 88 LEU A N 1
ATOM 659 C CA . LEU A 1 88 ? 1.575 -9.280 37.291 1.00 92.81 88 LEU A CA 1
ATOM 660 C C . LEU A 1 88 ? 0.650 -10.113 38.182 1.00 92.81 88 LEU A C 1
ATOM 662 O O . LEU A 1 88 ? 0.079 -9.564 39.126 1.00 92.81 88 LEU A O 1
ATOM 666 N N . GLU A 1 89 ? 0.548 -11.417 37.930 1.00 90.25 89 GLU A N 1
ATOM 667 C CA . GLU A 1 89 ? -0.236 -12.349 38.749 1.00 90.25 89 GLU A CA 1
ATOM 668 C C . GLU A 1 89 ? 0.279 -12.398 40.189 1.00 90.25 89 GLU A C 1
ATOM 670 O O . GLU A 1 89 ? -0.500 -12.269 41.133 1.00 90.25 89 GLU A O 1
ATOM 675 N N . THR A 1 90 ? 1.598 -12.465 40.370 1.00 86.75 90 THR A N 1
ATOM 676 C CA . THR A 1 90 ? 2.230 -12.460 41.696 1.00 86.75 90 THR A CA 1
ATOM 677 C C . THR A 1 90 ? 1.937 -11.164 42.454 1.00 86.75 90 THR A C 1
ATOM 679 O O . THR A 1 90 ? 1.623 -11.187 43.643 1.00 86.75 90 THR A O 1
ATOM 682 N N . ARG A 1 91 ? 1.987 -10.011 41.775 1.00 82.38 91 ARG A N 1
ATOM 683 C CA . ARG A 1 91 ? 1.677 -8.707 42.387 1.00 82.38 91 ARG A CA 1
ATOM 684 C C . ARG A 1 91 ? 0.200 -8.550 42.742 1.00 82.38 91 ARG A C 1
ATOM 686 O O . ARG A 1 91 ? -0.103 -7.917 43.749 1.00 82.38 91 ARG A O 1
ATOM 693 N N . LEU A 1 92 ? -0.701 -9.103 41.932 1.00 81.31 92 LEU A N 1
ATOM 694 C CA . LEU A 1 92 ? -2.137 -9.123 42.217 1.00 81.31 92 LEU A CA 1
ATOM 695 C C . LEU A 1 92 ? -2.468 -10.071 43.374 1.00 81.31 92 LEU A C 1
ATOM 697 O O . LEU A 1 92 ? -3.251 -9.705 44.245 1.00 81.31 92 LEU A O 1
ATOM 701 N N . GLY A 1 93 ? -1.837 -11.246 43.423 1.00 75.69 93 GLY A N 1
ATOM 702 C CA . GLY A 1 93 ? -1.985 -12.203 44.523 1.00 75.69 93 GLY A CA 1
ATOM 703 C C . GLY A 1 93 ? -1.361 -11.729 45.840 1.00 75.69 93 GLY A C 1
ATOM 704 O O . GLY A 1 93 ? -1.840 -12.089 46.910 1.00 75.69 93 GLY A O 1
ATOM 705 N N . ALA A 1 94 ? -0.327 -10.886 45.775 1.00 65.94 94 ALA A N 1
ATOM 706 C CA . ALA A 1 94 ? 0.309 -10.268 46.938 1.00 65.94 94 ALA A CA 1
ATOM 707 C C . ALA A 1 94 ? -0.422 -9.014 47.454 1.00 65.94 94 ALA A C 1
ATOM 709 O O . ALA A 1 94 ? 0.026 -8.417 48.436 1.00 65.94 94 ALA A O 1
ATOM 710 N N . LEU A 1 95 ? -1.523 -8.589 46.818 1.00 62.06 95 LEU A N 1
ATOM 711 C CA . LEU A 1 95 ? -2.342 -7.504 47.345 1.00 62.06 95 LEU A CA 1
ATOM 712 C C . LEU A 1 95 ? -3.029 -8.007 48.630 1.00 62.06 95 LEU A C 1
ATOM 714 O O . LEU A 1 95 ? -3.840 -8.933 48.553 1.00 62.06 95 LEU A O 1
ATOM 718 N N . PRO A 1 96 ? -2.734 -7.443 49.818 1.00 60.34 96 PRO A N 1
ATOM 719 C CA . PRO A 1 96 ? -3.460 -7.825 51.020 1.00 60.34 96 PRO A CA 1
ATOM 720 C C . PRO A 1 96 ? -4.950 -7.512 50.813 1.00 60.34 96 PRO A C 1
ATOM 722 O O . PRO A 1 96 ? -5.262 -6.516 50.146 1.00 60.34 96 PRO A O 1
ATOM 725 N N . PRO A 1 97 ? -5.880 -8.317 51.368 1.00 59.53 97 PRO A N 1
ATOM 726 C CA . PRO A 1 97 ? -7.293 -7.967 51.340 1.00 59.53 97 PRO A CA 1
ATOM 727 C C . PRO A 1 97 ? -7.416 -6.549 51.889 1.00 59.53 97 PRO A C 1
ATOM 729 O O . PRO A 1 97 ? -6.904 -6.262 52.972 1.00 59.53 97 PRO A O 1
ATOM 732 N N . THR A 1 98 ? -8.019 -5.652 51.106 1.00 59.34 98 THR A N 1
ATOM 733 C CA . THR A 1 98 ? -8.256 -4.261 51.492 1.00 59.34 98 TH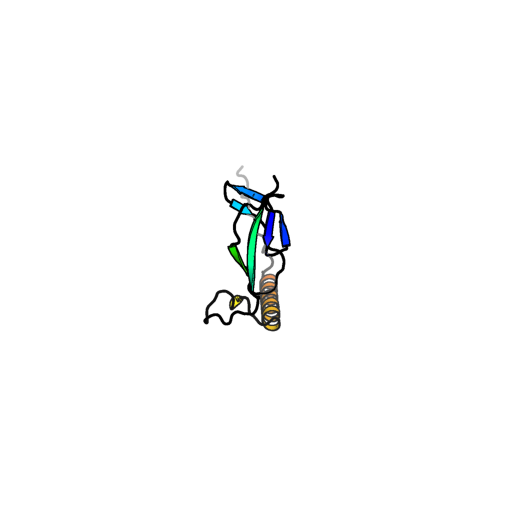R A CA 1
ATOM 734 C C . THR A 1 98 ? -8.873 -4.254 52.882 1.00 59.34 98 THR A C 1
ATOM 736 O O . THR A 1 98 ? -10.034 -4.634 53.045 1.00 59.34 98 THR A O 1
ATOM 739 N N . ALA A 1 99 ? -8.079 -3.885 53.889 1.00 57.41 99 ALA A N 1
ATOM 740 C CA . ALA A 1 99 ? -8.572 -3.747 55.245 1.00 57.41 99 ALA A CA 1
ATOM 741 C C . ALA A 1 99 ? -9.704 -2.709 55.206 1.00 57.41 99 ALA A C 1
ATOM 743 O O . ALA A 1 99 ? -9.502 -1.630 54.634 1.00 57.41 99 ALA A O 1
ATOM 744 N N . PRO A 1 100 ? -10.899 -3.014 55.740 1.00 53.69 100 PRO A N 1
ATOM 745 C CA . PRO A 1 100 ? -11.970 -2.035 55.793 1.00 53.69 100 PRO A CA 1
ATOM 746 C C . PRO A 1 100 ? -11.474 -0.798 56.547 1.00 53.69 100 PRO A C 1
ATOM 748 O O . PRO A 1 100 ? -10.923 -0.902 57.645 1.00 53.69 100 PRO A O 1
ATOM 751 N N . LEU A 1 101 ? -11.631 0.368 55.914 1.00 60.84 101 LEU A N 1
ATOM 752 C CA . LEU A 1 101 ? -11.293 1.665 56.495 1.00 60.84 101 LEU A CA 1
ATOM 753 C C . LEU A 1 101 ? -11.943 1.782 57.888 1.00 60.84 101 LEU A C 1
ATOM 755 O O . LEU A 1 101 ? -13.138 1.491 58.009 1.00 60.84 101 LEU A O 1
ATOM 759 N N . PRO A 1 102 ? -11.213 2.211 58.935 1.00 59.72 102 PRO A N 1
ATOM 760 C CA . PRO A 1 102 ? -11.818 2.444 60.238 1.00 59.72 102 PRO A CA 1
ATOM 761 C C . PRO A 1 102 ? -12.891 3.528 60.103 1.00 59.72 102 PRO A C 1
ATOM 763 O O . PRO A 1 102 ? -12.592 4.658 59.715 1.00 59.72 102 PRO A O 1
ATOM 766 N N . LEU A 1 103 ? -14.145 3.182 60.402 1.00 62.53 103 LEU A N 1
ATOM 767 C CA . LEU A 1 103 ? -15.233 4.156 60.454 1.00 62.53 103 LEU A CA 1
ATOM 768 C C . LEU A 1 103 ? -14.915 5.204 61.538 1.00 62.53 103 LEU A C 1
ATOM 770 O O . LEU A 1 103 ? -14.532 4.823 62.650 1.00 62.53 103 LEU A O 1
ATOM 774 N N . PRO A 1 104 ? -15.074 6.510 61.259 1.00 61.25 104 PRO A N 1
ATOM 775 C CA . PRO A 1 104 ? -14.904 7.534 62.279 1.00 61.25 104 PRO A CA 1
ATOM 776 C C . PRO A 1 104 ? -15.941 7.321 63.389 1.00 61.25 104 PRO A C 1
ATOM 778 O O . PRO A 1 104 ? -17.145 7.272 63.134 1.00 61.25 104 PRO A O 1
ATOM 781 N N . ARG A 1 105 ? -15.462 7.168 64.631 1.00 58.31 105 ARG A N 1
ATOM 782 C CA . ARG A 1 105 ? -16.295 7.140 65.842 1.00 58.31 105 ARG A CA 1
ATOM 783 C C . ARG A 1 105 ? -17.102 8.439 65.900 1.00 58.31 105 ARG A C 1
ATOM 785 O O . ARG A 1 105 ? -16.533 9.501 66.131 1.00 58.31 105 ARG A O 1
ATOM 792 N N . GLY A 1 106 ? -18.412 8.349 65.677 1.00 50.81 106 GLY A N 1
ATOM 793 C CA . GLY A 1 106 ? -19.329 9.459 65.913 1.00 50.81 106 GLY A CA 1
ATOM 794 C C . GLY A 1 106 ? -19.324 9.824 67.396 1.00 50.81 106 GLY A C 1
ATOM 795 O O . GLY A 1 106 ? -19.544 8.958 68.243 1.00 50.81 106 GLY A O 1
ATOM 796 N N . ASN A 1 107 ? -19.041 11.089 67.707 1.00 62.84 107 ASN A N 1
ATOM 797 C CA . ASN A 1 107 ? -19.228 11.623 69.053 1.00 62.84 107 ASN A CA 1
ATOM 798 C C . ASN A 1 107 ? -20.729 11.661 69.393 1.00 62.84 107 ASN A C 1
ATOM 800 O O . ASN A 1 107 ? -21.540 11.926 68.500 1.00 62.84 107 ASN A O 1
ATOM 804 N N . PRO A 1 108 ? -21.115 11.405 70.657 1.00 63.69 108 PRO A N 1
ATOM 805 C CA . PRO A 1 108 ? -22.505 11.516 71.076 1.00 63.69 108 PRO A CA 1
ATOM 806 C C . PRO A 1 108 ? -22.970 12.984 71.038 1.00 63.69 108 PRO A C 1
ATOM 808 O O . PRO A 1 108 ? -22.146 13.884 71.221 1.00 63.69 108 PRO A O 1
ATOM 811 N N . PRO A 1 109 ? -24.269 13.241 70.802 1.00 59.28 109 PRO A N 1
ATOM 812 C CA . PRO A 1 109 ? -24.815 14.588 70.873 1.00 59.28 109 PRO A CA 1
ATOM 813 C C . PRO A 1 109 ? -24.817 15.072 72.328 1.00 59.28 109 PRO A C 1
ATOM 815 O O . PRO A 1 109 ? -25.335 14.389 73.212 1.00 59.28 109 PRO A O 1
ATOM 818 N N . GLU A 1 110 ? -24.243 16.252 72.568 1.00 53.50 110 GLU A N 1
ATOM 819 C CA . GLU A 1 110 ? -24.475 17.006 73.801 1.00 53.50 110 GLU A CA 1
ATOM 820 C C . GLU A 1 110 ? -25.970 17.331 73.913 1.00 53.50 110 GLU A C 1
ATOM 822 O O . GLU A 1 110 ? -26.547 17.951 73.017 1.00 53.50 110 GLU A O 1
ATOM 827 N N . THR A 1 111 ? -26.593 16.892 75.008 1.00 56.88 111 THR A N 1
ATOM 828 C CA . THR A 1 111 ? -27.838 17.463 75.545 1.00 56.88 111 THR A CA 1
ATOM 829 C C . THR A 1 111 ? -27.776 17.454 77.060 1.00 56.88 111 THR A C 1
ATOM 831 O O . THR A 1 111 ? -27.276 16.445 77.609 1.00 56.88 111 THR A O 1
#

pLDDT: mean 80.65, std 17.63, range [46.91, 97.38]

Radius of gyration: 28.79 Å; chains: 1; bounding box: 52×40×91 Å

Foldseek 3Di:
DWKWKDFANDIWTWDDPDVVDIDTDDDDDDFDWTFIFMADPPGTDDGTDTDGDHDLPPPPDPPPDPCVVVPDDPVRVVVVVVVVVVVVVVVVVPPDDPDPDPDPPDDDDDD

InterPro domains:
  IPR013783 Immunoglobulin-like fold [G3DSA:2.60.40.10] (1-57)
  IPR014756 Immunoglobulin E-set [SSF81296] (3-54)

Secondary structure (DSSP, 8-state):
--EEEEETTEEEEEEEEETTEEE--PPP--SEEEEEEEEETTEE-S--EEEEE--TT---PPTT-TTTTT---HHHHHHHHHHHHHHHHHHHHTS---PPPPPP-PPPPP-

Sequence (111 aa):
GAYSCLFDRVSVPAALVQPGVLRCYCPPHEAGVAALRVACPPRMLSAAAPFEYRARGGATGPPGSQLDWLSLDETQFRLSILERLEQLETRLGALPPTAPLPLPRGNPPET

Organism: NCBI:txid2861861